Protein AF-A0A8U0SK49-F1 (afdb_monomer)

Sequence (90 aa):
MVSTFHKYSGKEGDKFKLNRSELKELLTQELPSFLGKKMDEAAFQKLMSNLDSNKDNEVDFQEYCVFLSCAAMMCNEFFEGFPDKQPRKK

InterPro domains:
  IPR001751 S100/Calcium binding protein 7/8-like, conserved site [PS00303] (47-68)
  IPR002048 EF-hand domain [PS50222] (39-74)
  IPR011992 EF-hand domain pair [SSF47473] (2-81)
  IPR013787 S100/CaBP-9k-type, calcium binding, subdomain [PF01023] (1-37)
  IPR013787 S100/CaBP-9k-type, calcium binding, subdomain [SM01394] (1-36)
  IPR018247 EF-Hand 1, calcium-binding site [PS00018] (52-64)
  IPR034325 S-100 [cd00213] (1-79)

Mean predicted aligned error: 5.76 Å

Radius of gyration: 15.09 Å; Cα contacts (8 Å, |Δi|>4): 65; chains: 1; bounding box: 29×31×43 Å

Foldseek 3Di:
DVVLLQVQCCPDDHSQWHALVSVVVSCVPVPVVVCPPDPDPVNSVVVQVQLPPVPPRIHGPVSVVVVVVVVVVVVVVVVVPDDPPDDDDD

Nearest PDB structures (foldseek):
  3zwh-assembly1_B  TM=9.517E-01  e=5.910E-13  Homo sapiens
  3ko0-assembly4_H  TM=9.303E-01  e=3.810E-12  Homo sapiens
  3c1v-assembly2_D  TM=9.078E-01  e=1.832E-12  unclassified
  5dkn-assembly1_A  TM=9.029E-01  e=9.425E-08  Bos taurus
  1odb-assembly2_F  TM=9.030E-01  e=3.916E-06  Homo sapiens

Solvent-accessible surface area (backbone atoms only — not comparable to full-atom values): 5293 Å² total; per-residue (Å²): 104,72,69,58,51,47,68,35,11,56,71,61,86,54,54,70,25,24,37,68,66,33,45,52,50,46,42,58,73,78,35,49,83,77,44,59,100,72,67,44,72,68,58,48,50,53,50,51,60,67,40,23,77,88,67,80,74,38,33,41,63,66,37,51,49,52,51,51,51,53,52,51,49,56,53,46,56,60,53,68,71,50,66,93,81,61,87,72,86,128

Structure (mmCIF, N/CA/C/O backbone):
data_AF-A0A8U0SK49-F1
#
_entry.id   AF-A0A8U0SK49-F1
#
loop_
_atom_site.group_PDB
_atom_site.id
_atom_site.type_symbol
_atom_site.label_atom_id
_atom_site.label_alt_id
_atom_site.label_comp_id
_atom_site.label_asym_id
_atom_site.label_entity_id
_atom_site.label_seq_id
_atom_site.pdbx_PDB_ins_code
_atom_site.Cartn_x
_atom_site.Cartn_y
_atom_site.Cartn_z
_atom_site.occupancy
_atom_site.B_iso_or_equiv
_atom_site.auth_seq_id
_atom_site.auth_comp_id
_atom_site.auth_asym_id
_atom_site.auth_atom_id
_atom_site.pdbx_PDB_model_num
ATOM 1 N N . MET A 1 1 ? -8.336 -7.419 -5.486 1.00 83.88 1 MET A N 1
ATOM 2 C CA . MET A 1 1 ? -8.544 -5.957 -5.377 1.00 83.88 1 MET A CA 1
ATOM 3 C C . MET A 1 1 ? -9.552 -5.637 -4.286 1.00 83.88 1 MET A C 1
ATOM 5 O O . MET A 1 1 ? -9.110 -5.378 -3.183 1.00 83.88 1 MET A O 1
ATOM 9 N N . VAL A 1 2 ? -10.865 -5.740 -4.533 1.00 92.44 2 VAL A N 1
ATOM 10 C CA . VAL A 1 2 ? -11.902 -5.461 -3.511 1.00 92.44 2 VAL A CA 1
ATOM 11 C C . VAL A 1 2 ? -11.791 -6.413 -2.316 1.00 92.44 2 VAL A C 1
ATOM 13 O O . VAL A 1 2 ? -11.746 -5.981 -1.171 1.00 92.44 2 VAL A O 1
ATOM 16 N N . SER A 1 3 ? -11.670 -7.717 -2.581 1.00 94.06 3 SER A N 1
ATOM 17 C CA . SER A 1 3 ? -11.483 -8.730 -1.534 1.00 94.06 3 SER A CA 1
ATOM 18 C C . SER A 1 3 ? -10.190 -8.524 -0.746 1.00 94.06 3 SER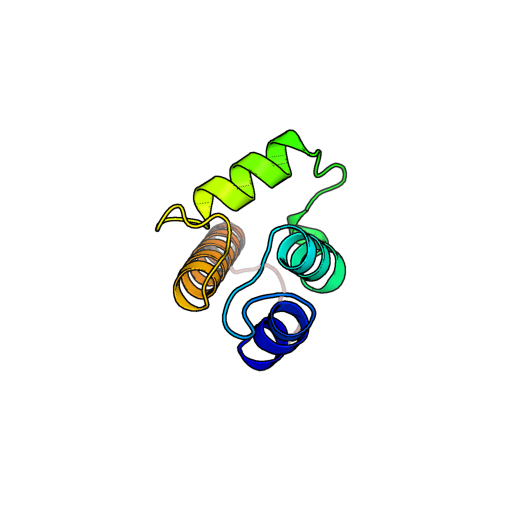 A C 1
ATOM 20 O O . SER A 1 3 ? -10.187 -8.659 0.471 1.00 94.06 3 SER A O 1
ATOM 22 N N . THR A 1 4 ? -9.102 -8.166 -1.434 1.00 94.44 4 THR A N 1
ATOM 23 C CA . THR A 1 4 ? -7.817 -7.831 -0.813 1.00 94.44 4 THR A CA 1
ATOM 24 C C . THR A 1 4 ? -7.960 -6.620 0.099 1.00 94.44 4 THR A C 1
ATOM 26 O O . THR A 1 4 ? -7.564 -6.704 1.247 1.00 94.44 4 THR A O 1
ATOM 29 N N . PHE A 1 5 ? -8.579 -5.531 -0.358 1.00 95.06 5 PHE A N 1
ATOM 30 C CA . PHE A 1 5 ? -8.813 -4.342 0.461 1.00 95.06 5 PHE A CA 1
ATOM 31 C C . PHE A 1 5 ? -9.578 -4.690 1.746 1.00 95.06 5 PHE A C 1
ATOM 33 O O . PHE A 1 5 ? -9.064 -4.476 2.841 1.00 95.06 5 PHE A O 1
ATOM 40 N N . HIS A 1 6 ? -10.732 -5.353 1.619 1.00 95.31 6 HIS A N 1
ATOM 41 C CA . HIS A 1 6 ? -11.558 -5.713 2.776 1.00 95.31 6 HIS A CA 1
ATOM 42 C C . HIS A 1 6 ? -10.944 -6.775 3.695 1.00 95.31 6 HIS A C 1
ATOM 44 O O . HIS A 1 6 ? -11.291 -6.834 4.873 1.00 95.31 6 HIS A O 1
ATOM 50 N N . LYS A 1 7 ? -10.008 -7.595 3.199 1.00 95.19 7 LYS A N 1
ATOM 51 C CA . LYS A 1 7 ? -9.212 -8.510 4.034 1.00 95.19 7 LYS A CA 1
ATOM 52 C C . LYS A 1 7 ? -8.359 -7.745 5.055 1.00 95.19 7 LYS A C 1
ATOM 54 O O . LYS A 1 7 ? -8.099 -8.288 6.128 1.00 95.19 7 LYS A O 1
ATOM 59 N N . TYR A 1 8 ? -7.913 -6.531 4.724 1.00 96.44 8 TYR A N 1
ATOM 60 C CA . TYR A 1 8 ? -7.081 -5.707 5.604 1.00 96.44 8 TYR A CA 1
ATOM 61 C C . TYR A 1 8 ? -7.880 -4.628 6.333 1.00 96.44 8 TYR A C 1
ATOM 63 O O . TYR A 1 8 ? -7.722 -4.558 7.539 1.00 96.44 8 TYR A O 1
ATOM 71 N N . SER A 1 9 ? -8.771 -3.881 5.668 1.00 94.50 9 SER A N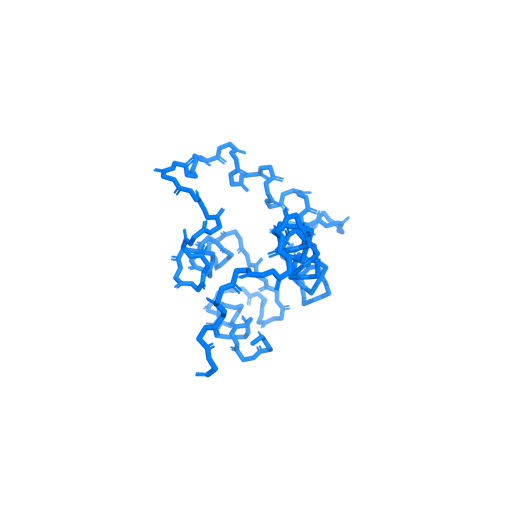 1
ATOM 72 C CA . SER A 1 9 ? -9.562 -2.800 6.299 1.00 94.50 9 SER A CA 1
ATOM 73 C C . SER A 1 9 ? -10.520 -3.302 7.379 1.00 94.50 9 SER A C 1
ATOM 75 O O . SER A 1 9 ? -10.964 -2.572 8.249 1.00 94.50 9 SER A O 1
ATOM 77 N N . GLY A 1 10 ? -10.908 -4.577 7.312 1.00 92.12 10 GLY A N 1
ATOM 78 C CA . GLY A 1 10 ? -11.825 -5.178 8.274 1.00 92.12 10 GLY A CA 1
ATOM 79 C C . GLY A 1 10 ? -11.187 -5.592 9.601 1.00 92.12 10 GLY A C 1
ATOM 80 O O . GLY A 1 10 ? -11.892 -6.219 10.397 1.00 92.12 10 GLY A O 1
ATOM 81 N N . LYS A 1 11 ? -9.888 -5.341 9.824 1.00 91.75 11 LYS A N 1
ATOM 82 C CA . LYS A 1 11 ? -9.169 -5.865 10.993 1.00 91.75 11 LYS A CA 1
ATOM 83 C C . LYS A 1 11 ? -9.370 -4.989 12.223 1.00 91.75 11 LYS A C 1
ATOM 85 O O . LYS A 1 11 ? -9.693 -5.527 13.281 1.00 91.75 11 LYS A O 1
ATOM 90 N N . GLU A 1 12 ? -9.212 -3.677 12.092 1.00 88.06 12 GLU A N 1
ATOM 91 C CA . GLU A 1 12 ? -9.275 -2.719 13.196 1.00 88.06 12 GLU A CA 1
ATOM 92 C C . GLU A 1 12 ? -9.842 -1.366 12.739 1.00 88.06 12 GLU A C 1
ATOM 94 O O . GLU A 1 12 ? -9.416 -0.805 11.739 1.00 88.06 12 GLU A O 1
ATOM 99 N N . GLY A 1 13 ? -10.753 -0.779 13.522 1.00 90.50 13 GLY A N 1
ATOM 100 C CA . GLY A 1 13 ? -11.321 0.537 13.200 1.00 90.50 13 GLY A CA 1
ATOM 101 C C . GLY A 1 13 ? -12.445 0.476 12.158 1.00 90.50 13 GLY A C 1
ATOM 102 O O . GLY A 1 13 ? -13.391 -0.307 12.316 1.00 90.50 13 GLY A O 1
ATOM 103 N N . ASP A 1 14 ? -12.390 1.350 11.146 1.00 91.81 14 ASP A N 1
ATOM 104 C CA . ASP A 1 14 ? -13.397 1.437 10.082 1.0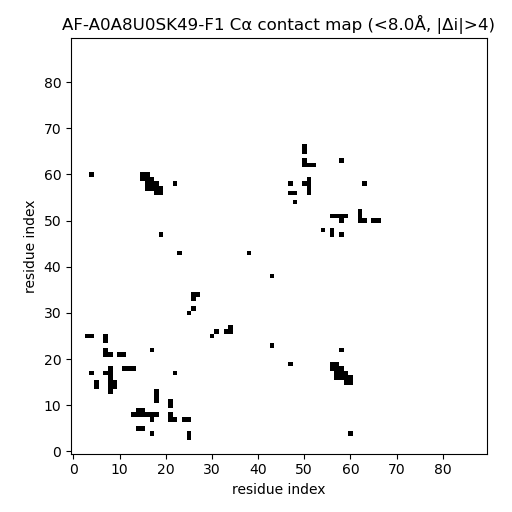0 91.81 14 ASP A CA 1
ATOM 105 C C . ASP A 1 14 ? -13.206 0.328 9.038 1.00 91.81 14 ASP A C 1
ATOM 107 O O . ASP A 1 14 ? -12.256 0.315 8.267 1.00 91.81 14 ASP A O 1
ATOM 111 N N . LYS A 1 15 ? -14.192 -0.567 8.925 1.00 93.69 15 LYS A N 1
ATOM 112 C CA . LYS A 1 15 ? -14.158 -1.720 8.008 1.00 93.69 15 LYS A CA 1
ATOM 113 C C . LYS A 1 15 ? -14.069 -1.351 6.525 1.00 93.69 15 LYS A C 1
ATOM 115 O O . LYS A 1 15 ? -13.829 -2.233 5.689 1.00 93.69 15 LYS A O 1
ATOM 120 N N . PHE A 1 16 ? -14.304 -0.090 6.182 1.00 94.19 16 PHE A N 1
ATOM 121 C CA . PHE A 1 16 ? -14.292 0.423 4.818 1.00 94.19 16 PHE A CA 1
ATOM 122 C C . PHE A 1 16 ? -13.069 1.290 4.504 1.00 94.19 16 PHE A C 1
ATOM 124 O O . PHE A 1 16 ? -12.966 1.770 3.373 1.00 94.19 16 PHE A O 1
ATOM 131 N N . LYS A 1 17 ? -12.135 1.448 5.449 1.00 96.31 17 LYS A N 1
ATOM 132 C CA . LYS A 1 17 ? -10.897 2.209 5.265 1.00 96.31 17 LYS A CA 1
ATOM 133 C C . LYS A 1 17 ? -9.700 1.459 5.831 1.00 96.31 17 LYS A C 1
ATOM 135 O O . LYS A 1 17 ? -9.833 0.651 6.733 1.00 96.31 17 LYS A O 1
ATOM 140 N N . LEU A 1 18 ? -8.525 1.693 5.266 1.00 96.12 18 LEU A N 1
ATOM 141 C CA . LEU A 1 18 ? -7.279 1.133 5.769 1.00 96.12 18 LEU A CA 1
ATOM 142 C C . LEU A 1 18 ? -6.632 2.135 6.708 1.00 96.12 18 LEU A C 1
ATOM 144 O O . LEU A 1 18 ? -6.195 3.203 6.276 1.00 96.12 18 LEU A O 1
ATOM 148 N N . ASN A 1 19 ? -6.490 1.768 7.972 1.00 94.31 19 ASN A N 1
ATOM 149 C CA . ASN A 1 19 ? -5.647 2.537 8.869 1.00 94.31 19 ASN A CA 1
ATOM 150 C C . ASN A 1 19 ? -4.156 2.323 8.534 1.00 94.31 19 ASN A C 1
ATOM 152 O O . ASN A 1 19 ? -3.761 1.466 7.734 1.00 94.31 19 ASN A O 1
ATOM 156 N N . ARG A 1 20 ? -3.286 3.092 9.192 1.00 91.50 20 ARG A N 1
ATOM 157 C CA . ARG A 1 20 ? -1.831 3.047 8.978 1.00 91.50 20 ARG A CA 1
ATOM 158 C C . ARG A 1 20 ? -1.230 1.634 9.092 1.00 91.50 20 ARG A C 1
ATOM 160 O O . ARG A 1 20 ? -0.339 1.278 8.320 1.00 91.50 20 ARG A O 1
ATOM 167 N N . SER A 1 21 ? -1.673 0.853 10.076 1.00 92.25 21 SER A N 1
ATOM 168 C CA . SER A 1 21 ? -1.169 -0.501 10.334 1.00 92.25 21 SER A CA 1
ATOM 169 C C . SER A 1 21 ? -1.630 -1.469 9.246 1.00 92.25 21 SER A C 1
ATOM 171 O O . SER A 1 21 ? -0.822 -2.202 8.672 1.00 92.25 21 SER A O 1
ATOM 173 N N . GLU A 1 22 ? -2.914 -1.404 8.896 1.00 95.00 22 GLU A N 1
ATOM 174 C CA . GLU A 1 22 ? -3.529 -2.246 7.871 1.00 95.00 22 GLU A CA 1
ATOM 175 C C . GLU A 1 22 ? -2.945 -1.980 6.485 1.00 95.00 22 GLU A C 1
ATOM 177 O O . GLU A 1 22 ? -2.622 -2.928 5.766 1.00 95.00 22 GLU A O 1
ATOM 182 N N . LEU A 1 23 ? -2.731 -0.709 6.123 1.00 92.62 23 LEU A N 1
ATOM 183 C CA . LEU A 1 23 ? -2.063 -0.351 4.874 1.00 92.62 23 LEU A CA 1
ATOM 184 C C . LEU A 1 23 ? -0.634 -0.905 4.840 1.00 92.62 23 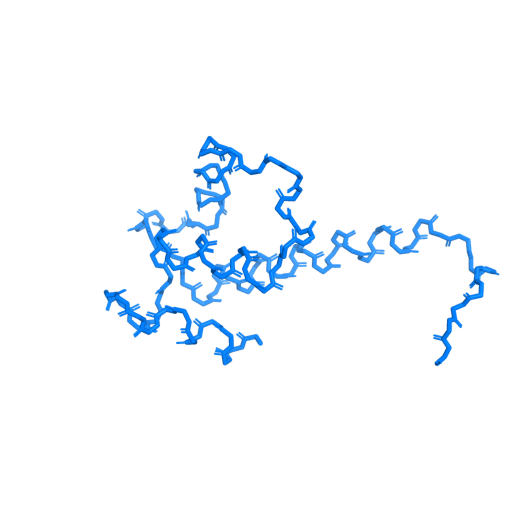LEU A C 1
ATOM 186 O O . LEU A 1 23 ? -0.215 -1.478 3.833 1.00 92.62 23 LEU A O 1
ATOM 190 N N . LYS A 1 24 ? 0.123 -0.768 5.935 1.00 90.31 24 LYS A N 1
ATOM 191 C CA . LYS A 1 24 ? 1.494 -1.291 6.021 1.00 90.31 24 LYS A CA 1
ATOM 192 C C . LYS A 1 24 ? 1.533 -2.800 5.824 1.00 90.31 24 LYS A C 1
ATOM 194 O O . LYS A 1 24 ? 2.391 -3.306 5.096 1.00 90.31 24 LYS A O 1
ATOM 199 N N . GLU A 1 25 ? 0.600 -3.517 6.436 1.00 92.50 25 GLU A N 1
ATOM 200 C CA . GLU A 1 25 ? 0.492 -4.959 6.275 1.00 92.50 25 GLU A CA 1
ATOM 201 C C . GLU A 1 25 ? 0.086 -5.349 4.847 1.00 92.50 25 GLU A C 1
ATOM 203 O O . GLU A 1 25 ? 0.732 -6.217 4.256 1.00 92.50 25 GLU A O 1
ATOM 208 N N . LEU A 1 26 ? -0.915 -4.676 4.266 1.00 93.44 26 LEU A N 1
ATOM 209 C CA . LEU A 1 26 ? -1.359 -4.898 2.887 1.00 93.44 26 LEU A CA 1
ATOM 210 C C . LEU A 1 26 ? -0.192 -4.739 1.915 1.00 93.44 26 LEU A C 1
ATOM 212 O O . LEU A 1 26 ? 0.069 -5.633 1.111 1.00 93.44 26 LEU A O 1
ATOM 216 N N . LEU A 1 27 ? 0.544 -3.629 2.006 1.00 89.06 27 LEU A N 1
ATOM 217 C CA . LEU A 1 27 ? 1.670 -3.363 1.115 1.00 89.06 27 LEU A CA 1
ATOM 218 C C . LEU A 1 27 ? 2.790 -4.397 1.280 1.00 89.06 27 LEU A C 1
ATOM 220 O O . LEU A 1 27 ? 3.390 -4.817 0.295 1.00 89.06 27 LEU A O 1
ATOM 224 N N . THR A 1 28 ? 3.057 -4.836 2.511 1.00 87.88 28 THR A N 1
ATOM 225 C CA . THR A 1 28 ? 4.127 -5.805 2.792 1.00 87.88 28 THR A CA 1
ATOM 226 C C . THR A 1 28 ? 3.787 -7.204 2.280 1.00 87.88 28 THR A C 1
ATOM 228 O O . THR A 1 28 ? 4.666 -7.904 1.783 1.00 87.88 28 THR A O 1
ATOM 231 N N . GLN A 1 29 ? 2.526 -7.618 2.403 1.00 90.75 29 GLN A N 1
ATOM 232 C CA . GLN A 1 29 ? 2.083 -8.973 2.065 1.00 90.75 29 GLN A CA 1
ATOM 233 C C . GLN A 1 29 ? 1.689 -9.115 0.593 1.00 90.75 29 GLN A C 1
ATOM 235 O O . GLN A 1 29 ? 2.058 -10.090 -0.056 1.00 90.75 29 GLN A O 1
ATOM 240 N N . GLU A 1 30 ? 0.942 -8.149 0.059 1.00 90.00 30 GLU A N 1
ATOM 241 C CA . GLU A 1 30 ? 0.342 -8.244 -1.275 1.00 90.00 30 GLU A CA 1
ATOM 242 C C . GLU A 1 30 ? 1.199 -7.541 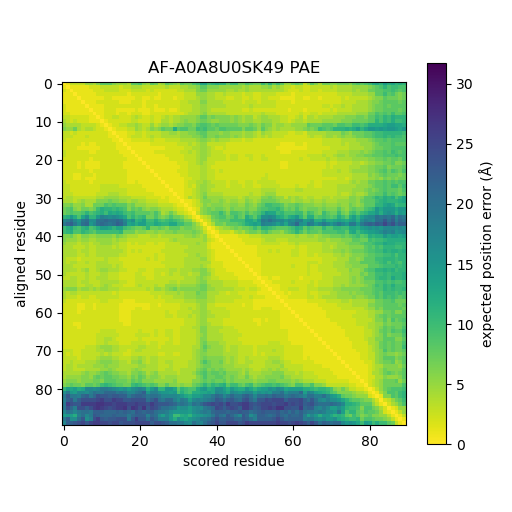-2.339 1.00 90.00 30 GLU A C 1
ATOM 244 O O . GLU A 1 30 ? 1.159 -7.916 -3.510 1.00 90.00 30 GLU A O 1
ATOM 249 N N . LEU A 1 31 ? 1.999 -6.537 -1.951 1.00 84.69 31 LEU A N 1
ATOM 250 C CA . LEU A 1 31 ? 2.822 -5.729 -2.862 1.00 84.69 31 LEU A CA 1
ATOM 251 C C . LEU A 1 31 ? 4.310 -5.643 -2.446 1.00 84.69 31 LEU A C 1
ATOM 253 O O . LEU A 1 31 ? 4.902 -4.558 -2.478 1.00 84.69 31 LEU A O 1
ATOM 257 N N . PRO A 1 32 ? 4.980 -6.769 -2.123 1.00 82.62 32 PRO A N 1
ATOM 258 C CA . PRO A 1 32 ? 6.352 -6.756 -1.608 1.00 82.62 32 PRO A CA 1
ATOM 259 C C . PRO A 1 32 ? 7.363 -6.149 -2.593 1.00 82.62 32 PRO A C 1
ATOM 261 O O . PRO A 1 32 ? 8.329 -5.506 -2.186 1.00 82.62 32 PRO A O 1
ATOM 264 N N . SER A 1 33 ? 7.136 -6.303 -3.902 1.00 80.25 33 SER A N 1
ATOM 265 C CA . SER A 1 33 ? 7.991 -5.720 -4.945 1.00 80.25 33 SER A CA 1
ATOM 266 C C . SER A 1 33 ? 7.924 -4.192 -4.996 1.00 80.25 33 SER A C 1
ATOM 268 O O . SER A 1 33 ? 8.870 -3.560 -5.457 1.00 80.25 33 SER A O 1
ATOM 270 N N . PHE A 1 34 ? 6.831 -3.603 -4.511 1.00 70.75 34 PHE A N 1
ATOM 271 C CA . PHE A 1 34 ? 6.604 -2.160 -4.519 1.00 70.75 34 PHE A CA 1
ATOM 272 C C . PHE A 1 34 ? 7.321 -1.448 -3.368 1.00 70.75 34 PHE A C 1
ATOM 274 O O . PHE A 1 34 ? 7.653 -0.272 -3.473 1.00 70.75 34 PHE A O 1
ATOM 281 N N . LEU A 1 35 ? 7.592 -2.168 -2.275 1.00 69.88 35 LEU A N 1
ATOM 282 C CA . LEU A 1 35 ? 8.196 -1.602 -1.069 1.00 69.88 35 LEU A CA 1
ATOM 283 C C . LEU A 1 35 ? 9.728 -1.493 -1.112 1.00 69.88 35 LEU A C 1
ATOM 285 O O . LEU A 1 35 ? 10.328 -0.866 -0.238 1.00 69.88 35 LEU A O 1
ATOM 289 N N . GLY A 1 36 ? 10.380 -2.050 -2.137 1.00 65.81 36 GLY A N 1
ATOM 290 C CA . GLY A 1 36 ? 11.840 -2.043 -2.253 1.00 65.81 36 GLY A CA 1
ATOM 291 C C . GLY A 1 36 ? 12.553 -2.688 -1.050 1.00 65.81 36 GLY A C 1
ATOM 292 O O . GLY A 1 36 ? 11.946 -3.236 -0.136 1.00 65.81 36 GLY A O 1
ATOM 293 N N . LYS A 1 37 ? 13.893 -2.645 -1.027 1.00 59.38 37 LYS A N 1
ATOM 294 C CA . LYS A 1 37 ? 14.689 -3.258 0.062 1.00 59.38 37 LYS A CA 1
ATOM 295 C C . LYS A 1 37 ? 14.648 -2.488 1.391 1.00 59.38 37 LYS A C 1
ATOM 297 O O . LYS A 1 37 ? 15.126 -3.015 2.392 1.00 59.38 37 LYS A O 1
ATOM 302 N N . LYS A 1 38 ? 14.139 -1.252 1.405 1.00 56.38 38 LYS A N 1
ATOM 303 C CA . LYS A 1 38 ? 14.042 -0.394 2.594 1.00 56.38 38 LYS A CA 1
ATOM 304 C C . LYS A 1 38 ? 12.882 0.584 2.433 1.00 56.38 38 LYS A C 1
ATOM 306 O O . LYS A 1 38 ? 13.092 1.733 2.061 1.00 56.38 38 LYS A O 1
ATOM 311 N N . MET A 1 39 ? 11.669 0.133 2.725 1.00 75.31 39 MET A N 1
ATOM 312 C CA . MET A 1 39 ? 10.622 1.074 3.095 1.00 75.31 39 MET A CA 1
ATOM 313 C C . MET A 1 39 ? 10.911 1.530 4.527 1.00 75.31 39 MET A C 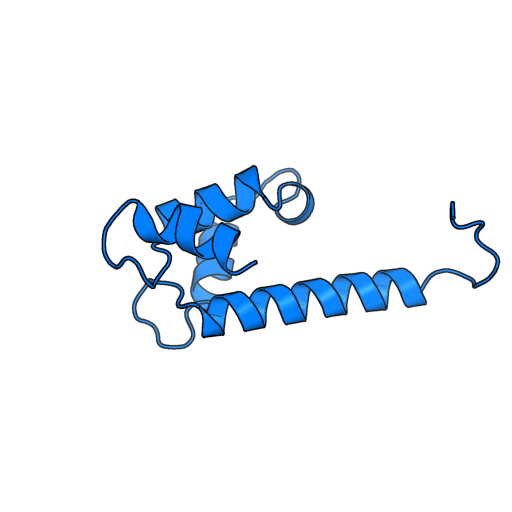1
ATOM 315 O O . MET A 1 39 ? 10.661 0.793 5.480 1.00 75.31 39 MET A O 1
ATOM 319 N N . ASP A 1 40 ? 11.526 2.700 4.675 1.00 82.19 40 ASP A N 1
ATOM 320 C CA . ASP A 1 40 ? 11.673 3.320 5.988 1.00 82.19 40 ASP A CA 1
ATOM 321 C C . ASP A 1 40 ? 10.367 4.011 6.417 1.00 82.19 40 ASP A C 1
ATOM 323 O O . ASP A 1 40 ? 9.438 4.204 5.626 1.00 82.19 40 ASP A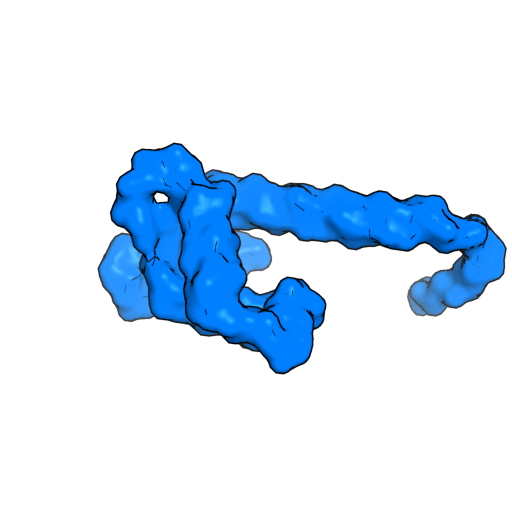 O 1
ATOM 327 N N . GLU A 1 41 ? 10.268 4.357 7.701 1.00 85.06 41 GLU A N 1
ATOM 328 C CA . GLU A 1 41 ? 9.059 4.986 8.243 1.00 85.06 41 GLU A CA 1
ATOM 329 C C . GLU A 1 41 ? 8.750 6.335 7.584 1.00 85.06 41 GLU A C 1
ATOM 331 O O . GLU A 1 41 ? 7.583 6.687 7.446 1.00 85.06 41 GLU A O 1
ATOM 336 N N . ALA A 1 42 ? 9.761 7.080 7.129 1.00 87.25 42 ALA A N 1
ATOM 337 C CA . ALA A 1 42 ? 9.551 8.360 6.460 1.00 87.25 42 ALA A CA 1
ATOM 338 C C . ALA A 1 42 ? 8.927 8.175 5.066 1.00 87.25 42 ALA A C 1
ATOM 340 O O . ALA A 1 42 ? 7.982 8.881 4.710 1.00 87.25 42 ALA A O 1
ATOM 341 N N . ALA A 1 43 ? 9.407 7.199 4.295 1.00 85.31 43 ALA A N 1
ATOM 342 C CA . ALA A 1 43 ? 8.849 6.829 3.002 1.00 85.31 43 ALA A CA 1
ATOM 343 C C . ALA A 1 43 ? 7.428 6.274 3.146 1.00 85.31 43 ALA A C 1
ATOM 345 O O . ALA A 1 43 ? 6.555 6.641 2.360 1.00 85.31 43 ALA A O 1
ATOM 346 N N . PHE A 1 44 ? 7.175 5.453 4.172 1.00 87.56 44 PHE A N 1
ATOM 347 C CA . PHE A 1 44 ? 5.827 4.978 4.482 1.00 87.56 44 PHE A CA 1
ATOM 348 C C . PHE A 1 44 ? 4.883 6.127 4.837 1.00 87.56 44 PHE A C 1
ATOM 350 O O . PHE A 1 44 ? 3.785 6.198 4.294 1.00 87.56 44 PHE A O 1
ATOM 357 N N . GLN A 1 45 ? 5.312 7.063 5.684 1.00 88.38 45 GLN A N 1
ATOM 358 C CA . GLN A 1 45 ? 4.495 8.226 6.031 1.00 88.38 45 GLN A CA 1
ATOM 359 C C . GLN A 1 45 ? 4.195 9.111 4.823 1.00 88.38 45 GLN A C 1
ATOM 361 O O . GLN A 1 45 ? 3.067 9.562 4.645 1.00 88.38 45 GLN A O 1
ATOM 366 N N . LYS A 1 46 ? 5.184 9.319 3.950 1.00 88.62 46 LYS A N 1
ATOM 367 C CA . LYS A 1 46 ? 4.980 10.055 2.703 1.00 88.62 46 LYS A CA 1
ATOM 368 C C . LYS A 1 46 ? 4.004 9.333 1.774 1.00 88.62 46 LYS A C 1
ATOM 370 O O . LYS A 1 46 ? 3.174 9.988 1.158 1.00 88.62 46 LYS A O 1
ATOM 375 N N . LEU A 1 47 ? 4.094 8.006 1.675 1.00 88.31 47 LEU A N 1
ATOM 376 C CA . LEU A 1 47 ? 3.144 7.213 0.900 1.00 88.31 47 LEU A CA 1
ATOM 377 C C . LEU A 1 47 ? 1.733 7.349 1.471 1.00 88.31 47 LEU A C 1
ATOM 379 O O . LEU A 1 47 ? 0.837 7.704 0.719 1.00 88.31 47 LEU A O 1
ATOM 383 N N . MET A 1 48 ? 1.554 7.139 2.778 1.00 89.38 48 MET A N 1
ATOM 384 C CA . MET A 1 48 ? 0.265 7.307 3.456 1.00 89.38 48 MET A CA 1
ATOM 385 C C . MET A 1 48 ? -0.329 8.684 3.153 1.00 89.38 48 MET A C 1
ATOM 387 O O . MET A 1 48 ? -1.435 8.768 2.644 1.00 89.38 48 MET A O 1
ATOM 391 N N . SER A 1 49 ? 0.451 9.750 3.348 1.00 90.81 49 SER A N 1
ATOM 392 C CA . SER A 1 49 ? 0.017 11.125 3.078 1.00 90.81 49 SER A CA 1
ATOM 393 C C . SER A 1 49 ? -0.288 11.411 1.603 1.00 90.81 49 SER A C 1
ATOM 395 O O . SER A 1 49 ? -0.980 12.384 1.321 1.00 90.81 49 SER A O 1
ATOM 397 N N . ASN A 1 50 ? 0.268 10.644 0.664 1.00 89.44 50 ASN A N 1
ATOM 398 C CA . ASN A 1 50 ? -0.052 10.779 -0.756 1.00 89.44 50 ASN A CA 1
ATOM 399 C C . ASN A 1 50 ? -1.340 10.031 -1.127 1.00 89.44 50 ASN A C 1
ATOM 401 O O . ASN A 1 50 ? -1.953 10.370 -2.136 1.00 89.44 50 ASN A O 1
ATOM 405 N N . LEU A 1 51 ? -1.697 8.989 -0.372 1.00 91.50 51 LEU A N 1
ATOM 406 C CA . LEU A 1 51 ? -2.922 8.219 -0.580 1.00 91.50 51 LEU A CA 1
ATOM 407 C C . LEU A 1 51 ? -4.114 8.887 0.104 1.00 91.50 51 LEU A C 1
ATOM 409 O O . LEU A 1 51 ? -5.138 9.071 -0.544 1.00 91.50 51 LEU A O 1
ATOM 413 N N . ASP A 1 52 ? -3.929 9.297 1.359 1.00 93.38 52 ASP A N 1
ATOM 414 C CA . ASP A 1 52 ? -4.891 10.012 2.199 1.00 93.38 52 ASP A CA 1
ATOM 415 C C . ASP A 1 52 ? -5.113 11.444 1.672 1.00 93.38 52 ASP A C 1
ATOM 417 O O . ASP A 1 52 ? -4.496 12.428 2.094 1.00 93.38 52 ASP A O 1
ATOM 421 N N . SER A 1 53 ? -5.965 11.544 0.657 1.00 93.31 53 SER A N 1
ATOM 422 C CA . SER A 1 53 ? -6.293 12.781 -0.046 1.00 93.31 53 SER A CA 1
ATOM 423 C C . SER A 1 53 ? -7.283 13.619 0.755 1.00 93.31 53 SER A C 1
ATOM 425 O O . SER A 1 53 ? -7.247 14.853 0.694 1.00 93.31 53 SER A O 1
ATOM 427 N N . ASN A 1 54 ? -8.171 12.953 1.496 1.00 93.31 54 ASN A N 1
ATOM 428 C CA . ASN A 1 54 ? -9.180 13.595 2.331 1.00 93.31 54 ASN A CA 1
ATOM 429 C C . ASN A 1 54 ? -8.628 14.044 3.711 1.00 93.31 54 ASN A C 1
ATOM 431 O O . ASN A 1 54 ? -9.252 14.887 4.363 1.00 93.31 54 ASN A O 1
ATOM 435 N N . LYS A 1 55 ? -7.423 13.585 4.082 1.00 92.56 55 LYS A N 1
ATOM 436 C CA . LYS A 1 55 ? -6.667 13.901 5.306 1.00 92.56 55 LYS A CA 1
ATOM 437 C C . LYS A 1 55 ? -7.319 13.399 6.593 1.00 92.56 55 LYS A C 1
ATOM 439 O O . LYS A 1 55 ? -7.244 14.078 7.624 1.00 92.56 55 LYS A O 1
ATOM 444 N N . ASP A 1 56 ? -7.959 12.237 6.547 1.00 93.69 56 ASP A N 1
ATOM 445 C CA . ASP A 1 56 ? -8.561 11.593 7.715 1.00 93.69 56 ASP A CA 1
ATOM 446 C C . ASP A 1 56 ? -7.618 10.615 8.443 1.00 93.69 56 ASP A C 1
ATOM 448 O O . ASP A 1 56 ? -7.941 10.156 9.541 1.00 93.69 56 ASP A O 1
ATOM 452 N N . ASN A 1 57 ? -6.391 10.432 7.941 1.00 91.31 57 ASN A N 1
ATOM 453 C CA . ASN A 1 57 ? -5.374 9.479 8.405 1.00 91.31 57 ASN A CA 1
ATOM 454 C C . ASN A 1 57 ? -5.724 8.004 8.163 1.00 91.31 57 ASN A C 1
ATOM 456 O O . ASN A 1 57 ? -5.078 7.116 8.735 1.00 91.31 57 ASN A O 1
ATOM 460 N N . GLU A 1 58 ? -6.697 7.733 7.306 1.00 94.88 58 GLU A N 1
ATOM 461 C CA . GLU A 1 58 ? -7.046 6.418 6.793 1.00 94.88 58 GLU A CA 1
ATOM 462 C C . GLU A 1 58 ? -7.012 6.459 5.254 1.00 94.88 58 GLU A C 1
ATOM 464 O O . GLU A 1 58 ? -6.805 7.501 4.645 1.00 94.88 58 GLU A O 1
ATOM 469 N N . VAL A 1 59 ? -7.100 5.298 4.606 1.00 96.12 59 VAL A N 1
ATOM 470 C CA . VAL A 1 59 ? -7.159 5.206 3.140 1.00 96.12 59 VAL A CA 1
ATOM 471 C C . VAL A 1 59 ? -8.450 4.518 2.751 1.00 96.12 59 VAL A C 1
ATOM 473 O O . VAL A 1 59 ? -8.620 3.318 2.994 1.00 96.12 59 VAL A O 1
ATOM 476 N N . ASP A 1 60 ? -9.366 5.258 2.140 1.00 96.06 60 ASP A N 1
ATOM 477 C CA . ASP A 1 60 ? -10.622 4.694 1.664 1.00 96.06 60 ASP A CA 1
ATOM 478 C C . ASP A 1 60 ? -10.443 3.876 0.369 1.00 96.06 60 ASP A C 1
ATOM 480 O O . ASP A 1 60 ? -9.369 3.792 -0.241 1.00 96.06 60 ASP A O 1
ATOM 484 N N . PHE A 1 61 ? -11.514 3.206 -0.060 1.00 95.00 61 PHE A N 1
ATOM 485 C CA . PHE A 1 61 ? -11.450 2.363 -1.250 1.00 95.00 61 PHE A CA 1
ATOM 486 C C . PHE A 1 61 ? -11.158 3.152 -2.539 1.00 95.00 61 PHE A C 1
ATOM 488 O O . PHE A 1 61 ? -10.525 2.617 -3.454 1.00 95.00 61 PHE A O 1
ATOM 495 N N . GLN A 1 62 ? -11.602 4.408 -2.634 1.00 95.44 62 GLN A N 1
ATOM 496 C CA . GLN A 1 62 ? -11.340 5.255 -3.795 1.00 95.44 62 GLN A CA 1
ATOM 497 C C . GLN A 1 62 ? -9.853 5.613 -3.857 1.00 95.44 62 GLN A C 1
ATOM 499 O O . GLN A 1 62 ? -9.225 5.434 -4.901 1.00 95.44 62 GLN A O 1
ATOM 504 N N . GLU A 1 63 ? -9.278 6.055 -2.743 1.00 95.62 63 GLU A N 1
ATOM 505 C CA . GLU A 1 63 ? -7.856 6.381 -2.609 1.00 95.62 63 GLU A CA 1
ATOM 506 C C . GLU A 1 63 ? -6.972 5.158 -2.902 1.00 95.62 63 GLU A C 1
ATOM 508 O O . GLU A 1 63 ? -6.001 5.236 -3.663 1.00 95.62 63 GLU A O 1
ATOM 513 N N . TYR A 1 64 ? -7.375 3.983 -2.414 1.00 93.81 64 TYR A N 1
ATOM 514 C CA . TYR A 1 64 ? -6.737 2.713 -2.758 1.00 93.81 64 TYR A CA 1
ATOM 515 C C . TYR A 1 64 ? -6.812 2.388 -4.263 1.00 93.81 64 TYR A C 1
ATOM 517 O O . TYR A 1 64 ? -5.837 1.912 -4.852 1.00 93.81 64 TYR A O 1
ATOM 525 N N . CYS A 1 65 ? -7.938 2.658 -4.929 1.00 94.19 65 CYS A N 1
ATOM 526 C CA . CYS A 1 65 ? -8.061 2.455 -6.377 1.00 94.19 65 CYS A CA 1
ATOM 527 C C . CYS A 1 65 ? -7.170 3.415 -7.178 1.00 94.19 65 CYS A C 1
ATOM 529 O O . CYS A 1 65 ? -6.581 3.009 -8.185 1.00 94.19 65 CYS A O 1
ATOM 531 N N . VAL A 1 66 ? -7.037 4.668 -6.732 1.00 92.75 66 VAL A N 1
ATOM 532 C CA . VAL A 1 66 ? -6.124 5.647 -7.344 1.00 92.75 66 VAL A CA 1
ATOM 533 C C . VAL A 1 66 ? -4.682 5.152 -7.248 1.00 92.75 66 VAL A C 1
ATOM 535 O O . VAL A 1 66 ? -3.974 5.144 -8.255 1.00 92.75 66 VAL A O 1
ATOM 538 N N . PHE A 1 67 ? -4.266 4.639 -6.086 1.00 90.56 67 PHE A N 1
ATOM 539 C CA . PHE A 1 67 ? -2.948 4.025 -5.916 1.00 90.56 67 PHE A CA 1
ATOM 540 C C . PHE A 1 67 ? -2.686 2.898 -6.918 1.00 90.56 67 PHE A C 1
ATOM 542 O O . PHE A 1 67 ? -1.664 2.906 -7.607 1.00 90.56 67 PHE A O 1
ATOM 549 N N . LEU A 1 68 ? -3.612 1.941 -7.026 1.00 91.19 68 LEU A N 1
ATOM 550 C CA . LEU A 1 68 ? -3.470 0.816 -7.952 1.00 91.19 68 LEU A CA 1
ATOM 551 C C . LEU A 1 68 ? -3.437 1.266 -9.413 1.00 91.19 68 LEU A C 1
ATOM 553 O O . LEU A 1 68 ? -2.700 0.690 -10.210 1.00 91.19 68 LEU A O 1
ATOM 557 N N . SER A 1 69 ? -4.193 2.308 -9.756 1.00 92.25 69 SER A N 1
ATOM 558 C CA . SER A 1 69 ? -4.178 2.895 -11.098 1.00 92.25 69 SER A CA 1
ATOM 559 C C . SER A 1 69 ? -2.809 3.502 -11.409 1.00 92.25 69 SER A C 1
ATOM 561 O O . SER A 1 69 ? -2.230 3.210 -12.454 1.00 92.25 69 SER A O 1
ATOM 563 N N . CYS A 1 70 ? -2.236 4.268 -10.477 1.00 89.12 70 CYS A N 1
ATOM 564 C CA . CYS A 1 70 ? -0.877 4.801 -10.599 1.00 89.12 70 CYS A CA 1
ATOM 565 C C . CYS A 1 70 ? 0.174 3.689 -10.703 1.00 89.12 70 CYS A C 1
ATOM 567 O O . CYS A 1 70 ? 1.073 3.765 -11.539 1.00 89.12 70 CYS A O 1
ATOM 569 N N . ALA A 1 71 ? 0.049 2.634 -9.895 1.00 86.81 71 ALA A N 1
ATOM 570 C CA . ALA A 1 71 ? 0.930 1.473 -9.960 1.00 86.81 71 ALA A CA 1
ATOM 571 C C . ALA A 1 71 ? 0.861 0.776 -11.324 1.00 86.81 71 ALA A C 1
ATOM 573 O O . ALA A 1 71 ? 1.898 0.491 -11.922 1.00 86.81 71 ALA A O 1
ATOM 574 N N . ALA A 1 72 ? -0.348 0.558 -11.843 1.00 89.88 72 ALA A N 1
ATOM 575 C CA . ALA A 1 72 ? -0.556 -0.038 -13.155 1.00 89.88 72 ALA A CA 1
ATOM 576 C C . ALA A 1 72 ? 0.036 0.824 -14.279 1.00 89.88 72 ALA A C 1
ATOM 578 O O . ALA A 1 72 ? 0.690 0.279 -15.165 1.00 89.88 72 ALA A O 1
ATOM 579 N N . MET A 1 73 ? -0.128 2.152 -14.219 1.00 88.62 73 MET A N 1
ATOM 580 C CA . MET A 1 73 ? 0.473 3.077 -15.189 1.00 88.62 73 MET A CA 1
ATOM 581 C C . MET A 1 73 ? 2.004 3.012 -15.163 1.00 88.62 73 MET A C 1
ATOM 583 O O . MET A 1 73 ? 2.607 2.833 -16.216 1.00 88.62 73 MET A O 1
ATOM 587 N N . MET A 1 74 ? 2.635 3.034 -13.982 1.00 85.31 74 MET A N 1
ATOM 588 C CA . MET A 1 74 ? 4.095 2.881 -13.867 1.00 85.31 74 MET A CA 1
ATOM 589 C C . MET A 1 74 ? 4.584 1.537 -14.424 1.00 85.31 74 MET A C 1
ATOM 591 O O . MET A 1 74 ? 5.612 1.474 -15.098 1.00 85.31 74 MET A O 1
ATOM 595 N N . CYS A 1 75 ? 3.853 0.448 -14.167 1.00 85.94 75 CYS A N 1
ATOM 596 C CA . CYS A 1 75 ? 4.175 -0.853 -14.749 1.00 85.94 75 CYS A CA 1
ATOM 597 C C . CYS A 1 75 ? 4.018 -0.858 -16.275 1.00 85.94 75 CYS A C 1
ATOM 599 O O . CYS A 1 75 ? 4.841 -1.465 -16.957 1.00 85.94 75 CYS A O 1
ATOM 601 N N . ASN A 1 76 ? 2.989 -0.193 -16.807 1.00 86.50 76 ASN A N 1
ATOM 602 C CA . ASN A 1 76 ? 2.760 -0.089 -18.244 1.00 86.50 76 ASN A CA 1
ATOM 603 C C . ASN A 1 76 ? 3.864 0.723 -18.934 1.00 86.50 76 ASN A C 1
ATOM 605 O O . ASN A 1 76 ? 4.442 0.238 -19.897 1.00 86.50 76 ASN A O 1
ATOM 609 N N . GLU A 1 77 ? 4.227 1.893 -18.402 1.00 86.75 77 GLU A N 1
ATOM 610 C CA . GLU A 1 77 ? 5.334 2.717 -18.914 1.00 86.75 77 GLU A CA 1
ATOM 611 C C . GLU A 1 77 ? 6.664 1.950 -18.910 1.00 86.75 77 GLU A C 1
ATOM 613 O O . GLU A 1 77 ? 7.412 1.972 -19.889 1.00 86.75 77 GLU A O 1
ATOM 618 N N . PHE A 1 78 ? 6.944 1.206 -17.831 1.00 85.62 78 PHE A N 1
ATOM 619 C CA . PHE A 1 78 ? 8.110 0.325 -17.769 1.00 85.62 78 PHE A CA 1
ATOM 620 C C . PHE A 1 78 ? 8.079 -0.731 -18.879 1.00 85.62 78 PHE A C 1
ATOM 622 O O . PHE A 1 78 ? 9.113 -1.018 -19.478 1.00 85.62 78 PHE A O 1
ATOM 629 N N . PHE A 1 79 ? 6.904 -1.296 -19.166 1.00 83.50 79 PHE A N 1
ATOM 630 C CA . PHE A 1 79 ? 6.731 -2.333 -20.177 1.00 83.50 79 PHE A CA 1
ATOM 631 C C . PHE A 1 79 ? 6.832 -1.799 -21.612 1.00 83.50 79 PHE A C 1
ATOM 633 O O . PHE A 1 79 ? 7.457 -2.438 -22.456 1.00 83.50 79 PHE A O 1
ATOM 640 N N . GLU A 1 80 ? 6.267 -0.623 -21.888 1.00 83.75 80 GLU A N 1
ATOM 641 C CA . GLU A 1 80 ? 6.371 0.071 -23.181 1.00 83.75 80 GLU A CA 1
ATOM 642 C C . GLU A 1 80 ? 7.818 0.453 -23.521 1.00 83.75 80 GLU A C 1
ATOM 644 O O . GLU A 1 80 ? 8.192 0.496 -24.692 1.00 83.75 80 GLU A O 1
ATOM 649 N N . GLY A 1 81 ? 8.661 0.662 -22.505 1.00 77.44 81 GLY A N 1
ATOM 650 C CA . GLY A 1 81 ? 10.097 0.875 -22.676 1.00 77.44 81 GLY A CA 1
ATOM 651 C C . GLY A 1 81 ? 10.869 -0.339 -23.215 1.00 77.44 81 GLY A C 1
ATOM 652 O O . GLY A 1 81 ? 12.030 -0.190 -23.607 1.00 77.44 81 GLY A O 1
ATOM 653 N N . PHE A 1 82 ? 10.270 -1.537 -23.261 1.00 74.19 82 PHE A N 1
ATOM 654 C CA . PHE A 1 82 ? 10.921 -2.722 -23.819 1.00 74.19 82 PHE A CA 1
ATOM 655 C C . PHE A 1 82 ? 10.720 -2.835 -25.336 1.00 74.19 82 PHE A C 1
ATOM 657 O O . PHE A 1 82 ? 9.608 -2.682 -25.838 1.00 74.19 82 PHE A O 1
ATOM 664 N N . PRO A 1 83 ? 11.773 -3.189 -26.099 1.00 73.12 83 PRO A N 1
ATOM 665 C CA . PRO A 1 83 ? 11.631 -3.437 -27.525 1.00 73.12 83 PRO A CA 1
ATOM 666 C C . PRO A 1 83 ? 10.696 -4.628 -27.773 1.00 73.12 83 PRO A C 1
ATOM 668 O O . PRO A 1 83 ? 10.860 -5.696 -27.182 1.00 73.12 83 PRO A O 1
ATOM 671 N N . ASP A 1 84 ? 9.782 -4.465 -28.732 1.00 68.44 84 ASP A N 1
ATOM 672 C CA . ASP A 1 84 ? 8.664 -5.374 -29.055 1.00 68.44 84 ASP A CA 1
ATOM 673 C C . ASP A 1 84 ? 9.083 -6.836 -29.355 1.00 68.44 84 ASP A C 1
ATOM 675 O O . ASP A 1 84 ? 8.282 -7.769 -29.343 1.00 68.44 84 ASP A O 1
ATOM 679 N N . LYS A 1 85 ? 10.382 -7.053 -29.595 1.00 64.38 85 LYS A N 1
ATOM 680 C CA . LYS A 1 85 ? 11.007 -8.345 -29.909 1.0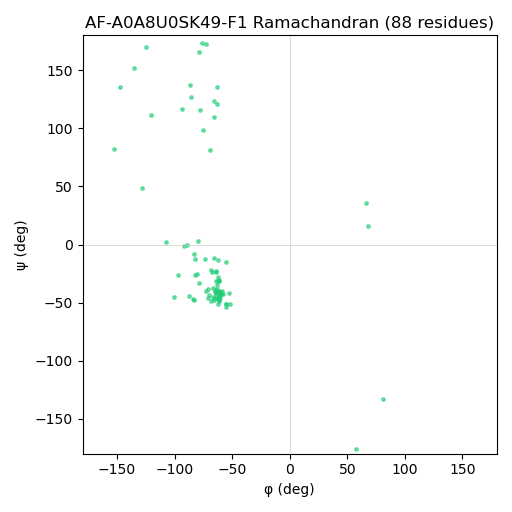0 64.38 85 LYS A CA 1
ATOM 681 C C . LYS A 1 85 ? 11.465 -9.139 -28.682 1.00 64.38 85 LYS A C 1
ATOM 683 O O . LYS A 1 85 ? 12.014 -10.226 -28.863 1.00 64.38 85 LYS A O 1
ATOM 688 N N . GLN A 1 86 ? 11.295 -8.638 -27.455 1.00 67.62 86 GLN A N 1
ATOM 689 C CA . GLN A 1 86 ? 11.583 -9.463 -26.283 1.00 67.62 86 GLN A CA 1
ATOM 690 C C . GLN A 1 86 ? 10.594 -10.640 -26.215 1.00 67.62 86 GLN A C 1
ATOM 692 O O . GLN A 1 86 ? 9.379 -10.424 -26.210 1.00 67.62 86 GLN A O 1
ATOM 697 N N . PRO A 1 87 ? 11.080 -11.895 -26.170 1.00 70.44 87 PRO A N 1
ATOM 698 C CA . PRO A 1 87 ? 10.209 -13.057 -26.112 1.00 70.44 87 PRO A CA 1
ATOM 699 C C . PRO A 1 87 ? 9.435 -13.057 -24.791 1.00 70.44 87 PRO A C 1
ATOM 701 O O . PRO A 1 87 ? 9.994 -13.279 -23.717 1.00 70.44 87 PRO A O 1
ATOM 704 N N . ARG A 1 88 ? 8.127 -12.814 -24.878 1.00 77.75 88 ARG A N 1
ATOM 705 C CA . ARG A 1 88 ? 7.186 -12.931 -23.762 1.00 77.75 88 ARG A CA 1
ATOM 706 C C . ARG A 1 88 ? 6.727 -14.385 -23.678 1.00 77.75 88 ARG A C 1
ATOM 708 O O . ARG A 1 88 ? 6.292 -14.947 -24.684 1.00 77.75 88 ARG A O 1
ATOM 715 N N . LYS A 1 89 ? 6.851 -15.013 -22.502 1.00 74.44 89 LYS A N 1
ATOM 716 C CA . LYS A 1 89 ? 6.254 -16.338 -22.277 1.00 74.44 89 LYS A CA 1
ATOM 717 C C . LYS A 1 89 ? 4.736 -16.186 -22.408 1.00 74.44 89 LYS A C 1
ATOM 719 O O . LYS A 1 89 ? 4.163 -15.341 -21.725 1.00 74.44 89 LYS A O 1
ATOM 724 N N . LYS A 1 90 ? 4.147 -16.932 -23.342 1.00 55.31 90 LYS A N 1
ATOM 725 C CA . LYS A 1 90 ? 2.693 -17.067 -23.472 1.00 55.31 90 LYS A CA 1
ATOM 726 C C . LYS A 1 90 ? 2.139 -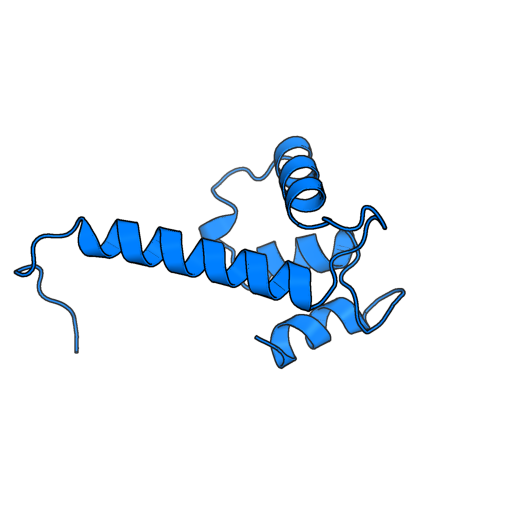17.907 -22.333 1.00 55.31 90 LYS A C 1
ATOM 728 O O . LYS A 1 90 ? 2.877 -18.818 -21.890 1.00 55.31 90 LYS A O 1
#

pLDDT: mean 86.83, std 9.56, range [55.31, 96.44]

Organism: Mustela putorius furo (NCBI:txid9669)

Secondary structure (DSSP, 8-state):
-HHHHHHHHTSSS-TTEE-HHHHHHHHHHH-TTTS-S---HHHHHHHHHHH-SS-SSSEEHHHHHHHHHHHHHHHHHHHHTS-TTS----